Protein AF-A0A7Y1TAK0-F1 (afdb_monomer)

pLDDT: mean 90.65, std 9.28, range [47.19, 97.75]

Radius of gyration: 28.93 Å; Cα contacts (8 Å, |Δi|>4): 32; chains: 1; bounding box: 52×22×78 Å

Foldseek 3Di:
DVQLVVQLVVCCVVVNVPDVVSNVRSVVVVVVVVVVVVVVVVVVVVVVVVVVVVVVVVVVVVVVVVVVVVVVVVVVVVVD

Secondary structure (DSSP, 8-state):
-HHHHHHHHHHHHHHGGG-HHHHHHHHHHHHHHHHHHHHHHHHHHHHHHHHHHHHHHHHHHHHHHHHHHHHHHHHHHHT-

Mean predicted aligned error: 7.38 Å

Structure (mmCIF, N/CA/C/O backbone):
data_AF-A0A7Y1TAK0-F1
#
_entry.id   AF-A0A7Y1TAK0-F1
#
loop_
_atom_site.group_PDB
_atom_site.id
_atom_site.type_symbol
_atom_site.label_atom_id
_atom_site.label_alt_id
_atom_site.label_comp_id
_atom_site.label_asym_id
_atom_site.label_entity_id
_atom_site.label_seq_id
_atom_site.pdbx_PDB_ins_code
_atom_site.Cartn_x
_atom_site.Cartn_y
_atom_site.Cartn_z
_atom_site.occupancy
_atom_site.B_iso_or_equiv
_atom_site.auth_seq_id
_atom_site.auth_comp_id
_atom_site.auth_asym_id
_atom_site.auth_atom_id
_atom_site.pdbx_PDB_model_num
ATOM 1 N N . THR A 1 1 ? 5.259 -0.596 -11.052 1.00 91.56 1 THR A N 1
ATOM 2 C CA . THR A 1 1 ? 6.705 -0.273 -11.006 1.00 91.56 1 THR A CA 1
ATOM 3 C C . THR A 1 1 ? 7.537 -1.313 -11.730 1.00 91.56 1 THR A C 1
ATOM 5 O O . THR A 1 1 ? 8.248 -0.948 -12.656 1.00 91.56 1 THR A O 1
ATOM 8 N N . VAL A 1 2 ? 7.400 -2.602 -11.387 1.00 95.69 2 VAL A N 1
ATOM 9 C CA . VAL A 1 2 ? 8.148 -3.706 -12.026 1.00 95.69 2 VAL A CA 1
ATOM 10 C C . VAL A 1 2 ? 7.995 -3.711 -13.551 1.00 95.69 2 VAL A C 1
ATOM 12 O O . VAL A 1 2 ? 8.995 -3.738 -14.256 1.00 95.69 2 VAL A O 1
ATOM 15 N N . THR A 1 3 ? 6.773 -3.564 -14.068 1.00 92.56 3 THR A N 1
ATOM 16 C CA . THR A 1 3 ? 6.512 -3.517 -15.518 1.00 92.56 3 THR A CA 1
ATOM 17 C C . THR A 1 3 ? 7.269 -2.393 -16.233 1.00 92.56 3 THR A C 1
ATOM 19 O O . THR A 1 3 ? 7.840 -2.624 -17.292 1.00 92.56 3 THR A O 1
ATOM 22 N N . GLY A 1 4 ? 7.334 -1.195 -15.642 1.00 92.00 4 GLY A N 1
ATOM 23 C CA . GLY A 1 4 ? 8.074 -0.068 -16.224 1.00 92.00 4 GLY A CA 1
ATOM 24 C C . GLY A 1 4 ? 9.576 -0.342 -16.293 1.00 92.00 4 GLY A C 1
ATOM 25 O O . GLY A 1 4 ? 10.202 -0.082 -17.315 1.00 92.00 4 GLY A O 1
ATOM 26 N N . MET A 1 5 ? 10.136 -0.967 -15.254 1.00 94.75 5 MET A N 1
ATOM 27 C CA . MET A 1 5 ? 11.544 -1.373 -15.249 1.00 94.75 5 MET A CA 1
ATOM 28 C C . MET A 1 5 ? 11.839 -2.512 -16.231 1.00 94.75 5 MET A C 1
ATOM 30 O O . MET A 1 5 ? 12.899 -2.499 -16.847 1.00 94.75 5 MET A O 1
ATOM 34 N N . ILE A 1 6 ? 10.915 -3.457 -16.436 1.00 93.19 6 ILE A N 1
ATOM 35 C CA . ILE A 1 6 ? 11.056 -4.509 -17.459 1.00 93.19 6 ILE A CA 1
ATOM 36 C C . ILE A 1 6 ? 11.185 -3.886 -18.852 1.00 93.19 6 ILE A C 1
ATOM 38 O O . ILE A 1 6 ? 12.089 -4.255 -19.598 1.00 93.19 6 ILE A O 1
ATOM 42 N N . ILE A 1 7 ? 10.336 -2.908 -19.179 1.00 89.75 7 ILE A N 1
ATOM 43 C CA . ILE A 1 7 ? 10.398 -2.185 -20.458 1.00 89.75 7 ILE A CA 1
ATOM 44 C C . ILE A 1 7 ? 11.744 -1.460 -20.598 1.00 89.75 7 ILE A C 1
ATOM 46 O O . ILE A 1 7 ? 12.384 -1.546 -21.645 1.00 89.75 7 ILE A O 1
ATOM 50 N N . THR A 1 8 ? 12.218 -0.804 -19.533 1.00 90.31 8 THR A N 1
ATOM 51 C CA . THR A 1 8 ? 13.538 -0.157 -19.520 1.00 90.31 8 THR A CA 1
ATOM 52 C C . THR A 1 8 ? 14.665 -1.154 -19.790 1.00 90.31 8 THR A C 1
ATOM 54 O O . THR A 1 8 ? 15.524 -0.887 -20.624 1.00 90.31 8 THR A O 1
ATOM 57 N N . PHE A 1 9 ? 14.670 -2.314 -19.126 1.00 90.81 9 PHE A N 1
ATOM 58 C CA . PHE A 1 9 ? 15.702 -3.334 -19.332 1.00 90.81 9 PHE A CA 1
ATOM 59 C C . PHE A 1 9 ? 15.657 -3.936 -20.736 1.00 90.81 9 PHE A C 1
ATOM 61 O O . PHE A 1 9 ? 16.707 -4.129 -21.342 1.00 90.81 9 PHE A O 1
ATOM 68 N N . GLN A 1 10 ? 14.464 -4.158 -21.290 1.00 89.00 10 GLN A N 1
ATOM 69 C CA . GLN A 1 10 ? 14.311 -4.599 -22.677 1.00 89.00 10 GLN A CA 1
ATOM 70 C C . GLN A 1 10 ? 14.878 -3.570 -23.663 1.00 89.00 10 GLN A C 1
ATOM 72 O O . GLN A 1 10 ? 15.576 -3.956 -24.598 1.00 89.00 10 GLN A O 1
ATOM 77 N N . ALA A 1 11 ? 14.648 -2.272 -23.431 1.00 87.12 11 ALA A N 1
ATOM 78 C CA . ALA A 1 11 ? 15.223 -1.208 -24.253 1.00 87.12 11 ALA A CA 1
ATOM 79 C C . ALA A 1 11 ? 16.763 -1.209 -24.207 1.00 87.12 11 ALA A C 1
ATOM 81 O O . ALA A 1 11 ? 17.396 -1.083 -25.253 1.00 87.12 11 ALA A O 1
ATOM 82 N N . ILE A 1 12 ? 17.363 -1.434 -23.030 1.00 89.44 12 ILE A N 1
ATOM 83 C CA . ILE A 1 12 ? 18.823 -1.582 -22.882 1.00 89.44 12 ILE A CA 1
ATOM 84 C C . ILE A 1 12 ? 19.336 -2.790 -23.672 1.00 89.44 12 ILE A C 1
ATOM 86 O O . ILE A 1 12 ? 20.369 -2.703 -24.328 1.00 89.44 12 ILE A O 1
ATOM 90 N N . THR A 1 13 ? 18.647 -3.932 -23.610 1.00 88.12 13 THR A N 1
ATOM 91 C CA . THR A 1 13 ? 19.078 -5.143 -24.323 1.00 88.12 13 THR A CA 1
ATOM 92 C C . THR A 1 13 ? 18.984 -4.979 -25.841 1.00 88.12 13 THR A C 1
ATOM 94 O O . THR A 1 13 ? 19.855 -5.473 -26.551 1.00 88.12 13 THR A O 1
ATOM 97 N N . LEU A 1 14 ? 17.958 -4.282 -26.344 1.00 85.06 14 LEU A N 1
ATOM 98 C CA . LEU A 1 14 ? 17.733 -4.115 -27.783 1.00 85.06 14 LEU A CA 1
ATOM 99 C C . LEU A 1 14 ? 18.628 -3.040 -28.418 1.00 85.06 14 LEU A C 1
ATOM 101 O O . LEU A 1 14 ? 19.125 -3.231 -29.523 1.00 85.06 14 LEU A O 1
ATOM 105 N N . PHE A 1 15 ? 18.804 -1.906 -27.736 1.00 82.19 15 PHE A N 1
ATOM 106 C CA . PHE A 1 15 ? 19.473 -0.717 -28.280 1.00 82.19 15 PHE A CA 1
ATOM 107 C C . PHE A 1 15 ? 20.830 -0.428 -27.615 1.00 82.19 15 PHE A C 1
ATOM 109 O O . PHE A 1 15 ? 21.472 0.582 -27.909 1.00 82.19 15 PHE A O 1
ATOM 116 N N . GLY A 1 16 ? 21.283 -1.299 -26.709 1.00 77.62 16 GLY A N 1
ATOM 117 C CA . GLY A 1 16 ? 22.412 -1.017 -25.827 1.00 77.62 16 GLY A CA 1
ATOM 118 C C . GLY A 1 16 ? 22.104 0.140 -24.869 1.00 77.62 16 GLY A C 1
ATOM 119 O O . GLY A 1 16 ? 20.980 0.628 -24.770 1.00 77.62 16 GLY A O 1
ATOM 120 N N . ALA A 1 17 ? 23.127 0.657 -24.189 1.00 76.69 17 ALA A N 1
ATOM 121 C CA . ALA A 1 17 ? 23.006 1.875 -23.376 1.00 76.69 17 ALA A CA 1
ATOM 122 C C . ALA A 1 17 ? 22.924 3.173 -24.224 1.00 76.69 17 ALA A C 1
ATOM 124 O O . ALA A 1 17 ? 23.193 4.259 -23.716 1.00 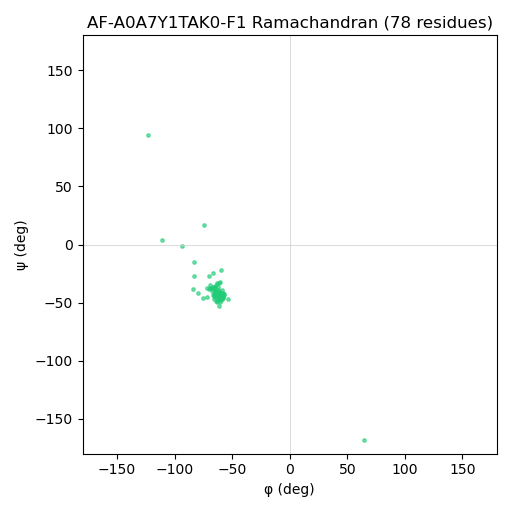76.69 17 ALA A O 1
ATOM 125 N N . GLY A 1 18 ? 22.629 3.061 -25.526 1.00 65.94 18 GLY A N 1
ATOM 126 C CA . GLY A 1 18 ? 22.871 4.102 -26.527 1.00 65.94 18 GLY A CA 1
ATOM 127 C C . GLY A 1 18 ? 21.800 5.188 -26.642 1.00 65.94 18 GLY A C 1
ATOM 128 O O . GLY A 1 18 ? 22.143 6.307 -27.015 1.00 65.94 18 GLY A O 1
ATOM 129 N N . ASP A 1 19 ? 20.534 4.908 -26.301 1.00 77.12 19 ASP A N 1
ATOM 130 C CA . ASP A 1 19 ? 19.457 5.913 -26.343 1.00 77.12 19 ASP A CA 1
ATOM 131 C C . ASP A 1 19 ? 18.756 6.083 -24.976 1.00 77.12 19 ASP A C 1
ATOM 133 O O . ASP A 1 19 ? 17.793 5.375 -24.649 1.00 77.12 19 ASP A O 1
ATOM 137 N N . PRO A 1 20 ? 19.199 7.066 -24.168 1.00 79.94 20 PRO A N 1
ATOM 138 C CA . PRO A 1 20 ? 18.608 7.384 -22.870 1.00 79.94 20 PRO A CA 1
ATOM 139 C C . PRO A 1 20 ? 17.130 7.791 -22.937 1.00 79.94 20 PRO A C 1
ATOM 141 O O . PRO A 1 20 ? 16.427 7.690 -21.928 1.00 79.94 20 PRO A O 1
ATOM 144 N N . ARG A 1 21 ? 16.627 8.256 -24.092 1.00 83.12 21 ARG A N 1
ATOM 145 C CA . ARG A 1 21 ? 15.223 8.680 -24.226 1.00 83.12 21 ARG A CA 1
ATOM 146 C C . ARG A 1 21 ? 14.273 7.492 -24.173 1.00 83.12 21 ARG A C 1
ATOM 148 O O . ARG A 1 21 ? 13.222 7.588 -23.540 1.00 83.12 21 ARG A O 1
ATOM 155 N N . LEU A 1 22 ? 14.661 6.370 -24.778 1.00 77.19 22 LEU A N 1
ATOM 156 C CA . LEU A 1 22 ? 13.879 5.132 -24.747 1.00 77.19 22 LEU A CA 1
ATOM 157 C C . LEU A 1 22 ? 13.810 4.550 -23.327 1.00 77.19 22 LEU A C 1
ATOM 159 O O . LEU A 1 22 ? 12.762 4.071 -22.898 1.00 77.19 22 LEU A O 1
ATOM 163 N N . MET A 1 23 ? 14.894 4.671 -22.557 1.00 86.88 23 MET A N 1
ATOM 164 C CA . MET A 1 23 ? 14.954 4.233 -21.158 1.00 86.88 23 MET A CA 1
ATOM 165 C C . MET A 1 23 ? 14.133 5.129 -20.217 1.00 86.88 23 MET A C 1
ATOM 167 O O . MET A 1 23 ? 13.493 4.638 -19.283 1.00 86.88 23 MET A O 1
ATOM 171 N N . ALA A 1 24 ? 14.119 6.444 -20.462 1.00 88.94 24 ALA A N 1
ATOM 172 C CA . ALA A 1 24 ? 13.424 7.417 -19.620 1.00 88.94 24 ALA A CA 1
ATOM 173 C C . ALA A 1 24 ? 11.908 7.165 -19.534 1.00 88.94 24 ALA A C 1
ATOM 175 O O . ALA A 1 24 ? 11.310 7.400 -18.482 1.00 88.94 24 ALA A O 1
ATOM 176 N N . GLY A 1 25 ? 11.288 6.640 -20.597 1.00 89.19 25 GLY A N 1
ATOM 177 C CA . GLY A 1 25 ? 9.859 6.317 -20.616 1.00 89.19 25 GLY A CA 1
ATOM 178 C C . GLY A 1 25 ? 9.468 5.239 -19.598 1.00 89.19 25 GLY A C 1
ATOM 179 O O . GLY A 1 25 ? 8.544 5.441 -18.806 1.00 89.19 25 GLY A O 1
ATOM 180 N N . GLY A 1 26 ? 10.198 4.118 -19.567 1.00 89.50 26 GLY A N 1
ATOM 181 C CA . GLY A 1 26 ? 9.927 3.010 -18.641 1.00 89.50 26 GLY A CA 1
ATOM 182 C C . GLY A 1 26 ? 10.189 3.379 -17.177 1.00 89.50 26 GLY A C 1
ATOM 183 O O . GLY A 1 26 ? 9.397 3.036 -16.293 1.00 89.50 26 GLY A O 1
ATOM 184 N N . ILE A 1 27 ? 11.240 4.168 -16.921 1.00 93.19 27 I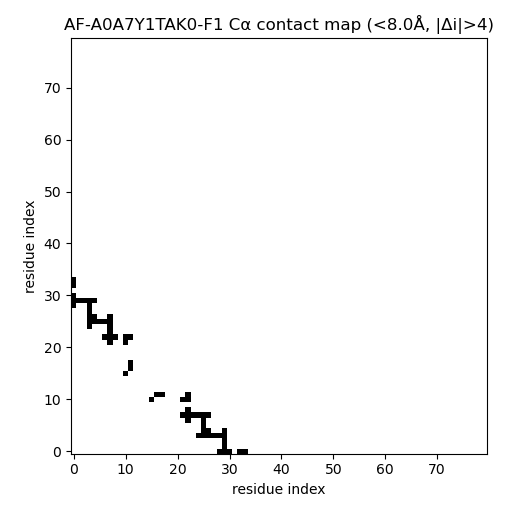LE A N 1
ATOM 185 C CA . ILE A 1 27 ? 11.547 4.696 -15.582 1.00 93.19 27 ILE A CA 1
ATOM 186 C C . ILE A 1 27 ? 10.460 5.677 -15.128 1.00 93.19 27 ILE A C 1
ATOM 188 O O . ILE A 1 27 ? 9.946 5.558 -14.016 1.00 93.19 27 ILE A O 1
ATOM 192 N N . SER A 1 28 ? 10.059 6.617 -15.987 1.00 94.19 28 SER A N 1
ATOM 193 C CA . SER A 1 28 ? 9.004 7.589 -15.675 1.00 94.19 28 SER A CA 1
ATOM 194 C C . SER A 1 28 ? 7.682 6.897 -15.332 1.00 94.19 28 SER A C 1
ATOM 196 O O . SER A 1 28 ? 7.076 7.193 -14.301 1.00 94.19 28 SER A O 1
ATOM 198 N N . GLN A 1 29 ? 7.282 5.897 -16.122 1.00 93.69 29 GLN A N 1
ATOM 199 C CA . GLN A 1 29 ? 6.115 5.060 -15.829 1.00 93.69 29 GLN A CA 1
ATOM 200 C C . GLN A 1 29 ? 6.221 4.368 -14.462 1.00 93.69 29 GLN A C 1
ATOM 202 O O . GLN A 1 29 ? 5.262 4.360 -13.685 1.00 93.69 29 GLN A O 1
ATOM 207 N N . ALA A 1 30 ? 7.395 3.820 -14.131 1.00 95.38 30 ALA A N 1
ATOM 208 C CA . ALA A 1 30 ? 7.643 3.178 -12.843 1.00 95.38 30 ALA A CA 1
ATOM 209 C C . ALA A 1 30 ? 7.537 4.156 -11.653 1.00 95.38 30 ALA A C 1
ATOM 211 O O . ALA A 1 30 ? 7.068 3.766 -10.578 1.00 95.38 30 ALA A O 1
ATOM 212 N N . LEU A 1 31 ? 7.909 5.423 -11.840 1.00 96.81 31 LEU A N 1
ATOM 213 C CA . LEU A 1 31 ? 7.774 6.464 -10.820 1.00 96.81 31 LEU A CA 1
ATOM 214 C C . LEU A 1 31 ? 6.322 6.933 -10.671 1.00 96.81 31 LEU A C 1
ATOM 216 O O . LEU A 1 31 ? 5.813 6.974 -9.552 1.00 96.81 31 LEU A O 1
ATOM 220 N N . ILE A 1 32 ? 5.621 7.199 -11.778 1.00 95.69 32 ILE A N 1
ATOM 221 C CA . ILE A 1 32 ? 4.218 7.646 -11.754 1.00 95.69 32 ILE A CA 1
ATOM 222 C C . ILE A 1 32 ? 3.338 6.626 -11.034 1.00 95.69 32 ILE A C 1
ATOM 224 O O . ILE A 1 32 ? 2.567 6.991 -10.153 1.00 95.69 32 ILE A O 1
ATOM 228 N N . THR A 1 33 ? 3.484 5.335 -11.334 1.00 95.62 33 THR A N 1
ATOM 229 C CA . THR A 1 33 ? 2.673 4.308 -10.664 1.00 95.62 33 THR A CA 1
ATOM 230 C C . THR A 1 33 ? 2.985 4.172 -9.169 1.00 95.62 33 THR A C 1
ATOM 232 O O . THR A 1 33 ? 2.109 3.748 -8.418 1.00 95.62 33 THR A O 1
ATOM 235 N N . THR A 1 34 ? 4.188 4.554 -8.723 1.00 96.25 34 THR A N 1
ATOM 236 C CA . THR A 1 34 ? 4.536 4.616 -7.293 1.00 96.25 34 THR A CA 1
ATOM 237 C C . THR A 1 34 ? 3.824 5.786 -6.621 1.00 96.25 34 THR A C 1
ATOM 239 O O . THR A 1 34 ? 3.211 5.609 -5.571 1.00 96.25 34 THR A O 1
ATOM 242 N N . VAL A 1 35 ? 3.833 6.959 -7.263 1.00 97.00 35 VAL A N 1
ATOM 243 C CA . VAL A 1 35 ? 3.092 8.134 -6.786 1.00 97.00 35 VAL A CA 1
ATOM 244 C C . VAL A 1 35 ? 1.601 7.825 -6.710 1.00 97.00 35 VAL A C 1
ATOM 246 O O . VAL A 1 35 ? 1.008 8.035 -5.661 1.00 97.00 35 VAL A O 1
ATOM 249 N N . LEU A 1 36 ? 1.013 7.238 -7.756 1.00 95.88 36 LEU A N 1
ATOM 250 C CA . LEU A 1 36 ? -0.400 6.846 -7.767 1.00 95.88 36 LEU A CA 1
ATOM 251 C C . LEU A 1 36 ? -0.744 5.884 -6.622 1.00 95.88 36 LEU A C 1
ATOM 253 O O . LEU A 1 36 ? -1.763 6.065 -5.956 1.00 95.88 36 LEU A O 1
ATOM 257 N N . GLY A 1 37 ? 0.119 4.899 -6.351 1.00 96.38 37 GLY A N 1
ATOM 258 C CA . GLY A 1 37 ? -0.048 3.993 -5.214 1.00 96.38 37 GLY A CA 1
ATOM 259 C C . GLY A 1 37 ? -0.093 4.739 -3.879 1.00 96.38 37 GLY A C 1
ATOM 260 O O . GLY A 1 37 ? -0.987 4.499 -3.071 1.00 96.38 37 GLY A O 1
ATOM 261 N N . LEU A 1 38 ? 0.813 5.697 -3.672 1.00 97.12 38 LEU A N 1
ATOM 262 C CA . LEU A 1 38 ? 0.833 6.533 -2.468 1.00 97.12 38 LEU A CA 1
ATOM 263 C C . LEU A 1 38 ? -0.381 7.468 -2.384 1.00 97.12 38 LEU A C 1
ATOM 265 O O . LEU A 1 38 ? -0.969 7.612 -1.312 1.00 97.12 38 LEU A O 1
ATOM 269 N N . THR A 1 39 ? -0.798 8.056 -3.507 1.00 97.06 39 THR A N 1
ATOM 270 C CA . THR A 1 39 ? -1.975 8.930 -3.589 1.00 97.06 39 THR A CA 1
ATOM 271 C C . THR A 1 39 ? -3.257 8.200 -3.204 1.00 97.06 39 THR A C 1
ATOM 273 O O . THR A 1 39 ? -4.133 8.818 -2.614 1.00 97.06 39 THR A O 1
ATOM 276 N N . VAL A 1 40 ? -3.375 6.901 -3.488 1.00 97.44 40 VAL A N 1
ATOM 277 C CA . VAL A 1 40 ? -4.529 6.090 -3.062 1.00 97.44 40 VAL A CA 1
ATOM 278 C C . VAL A 1 40 ? -4.357 5.571 -1.631 1.00 97.44 40 VAL A C 1
ATOM 280 O O . VAL A 1 40 ? -5.318 5.554 -0.859 1.00 97.44 40 VAL A O 1
ATOM 283 N N . ALA A 1 41 ? -3.142 5.176 -1.243 1.00 97.38 41 ALA A N 1
ATOM 284 C CA . ALA A 1 41 ? -2.873 4.606 0.074 1.00 97.38 41 ALA A CA 1
ATOM 285 C C . ALA A 1 41 ? -3.099 5.611 1.214 1.00 97.38 41 ALA A C 1
ATOM 287 O O . ALA A 1 41 ? -3.753 5.270 2.197 1.00 97.38 41 ALA A O 1
ATOM 288 N N . ILE A 1 42 ? -2.611 6.851 1.087 1.00 97.06 42 ILE A N 1
ATOM 289 C CA . ILE A 1 42 ? -2.692 7.854 2.164 1.00 97.06 42 ILE A CA 1
ATOM 290 C C . ILE A 1 42 ? -4.154 8.176 2.537 1.00 97.06 42 ILE A C 1
ATOM 292 O O . ILE A 1 42 ? -4.500 8.029 3.712 1.00 97.06 42 ILE A O 1
ATOM 296 N N . PRO A 1 43 ? -5.050 8.542 1.596 1.00 96.00 43 PRO A N 1
ATOM 297 C CA . PRO A 1 43 ? -6.452 8.801 1.920 1.00 96.00 43 PRO A CA 1
ATOM 298 C C . PRO A 1 43 ? -7.160 7.571 2.485 1.00 96.00 43 PRO A C 1
ATOM 300 O O . PRO A 1 43 ? -7.922 7.687 3.442 1.00 96.00 43 PRO A O 1
ATOM 303 N N . THR A 1 44 ? -6.879 6.386 1.936 1.00 97.75 44 THR A N 1
ATOM 304 C CA . THR A 1 44 ? -7.489 5.132 2.399 1.00 97.75 44 THR A CA 1
ATOM 305 C C . THR A 1 44 ? -7.110 4.833 3.847 1.00 97.75 44 THR A C 1
ATOM 307 O O . THR A 1 44 ? -7.978 4.497 4.649 1.00 97.75 44 THR A O 1
ATOM 310 N N . LEU A 1 45 ? -5.838 5.010 4.216 1.00 97.75 45 LEU A N 1
ATOM 311 C CA . LEU A 1 45 ? -5.371 4.825 5.590 1.00 97.75 45 LEU A CA 1
ATOM 312 C C . LEU A 1 45 ? -5.988 5.848 6.550 1.00 97.75 45 LEU A C 1
ATOM 314 O O . LEU A 1 45 ? -6.374 5.488 7.661 1.00 97.75 45 LEU A O 1
ATOM 318 N N . LEU A 1 46 ? -6.131 7.108 6.129 1.00 97.38 46 LEU A N 1
ATOM 319 C CA . LEU A 1 46 ? -6.805 8.129 6.936 1.00 97.38 46 LEU A CA 1
ATOM 320 C C . LEU A 1 46 ? -8.274 7.768 7.190 1.00 97.38 46 LEU A C 1
ATOM 322 O O . LEU A 1 46 ? -8.723 7.788 8.337 1.00 97.38 46 LEU A O 1
ATOM 326 N N . LEU A 1 47 ? -9.007 7.381 6.144 1.00 97.44 47 LEU A N 1
ATOM 327 C CA . LEU A 1 47 ? -10.399 6.943 6.265 1.00 97.44 47 LEU A CA 1
ATOM 328 C C . LEU A 1 47 ? -10.524 5.692 7.140 1.00 97.44 47 LEU A C 1
ATOM 330 O O . LEU A 1 47 ? -11.387 5.641 8.017 1.00 97.44 47 LEU A O 1
ATOM 334 N N . HIS A 1 48 ? -9.635 4.716 6.951 1.00 97.38 48 HIS A N 1
ATOM 335 C CA . HIS A 1 48 ? -9.584 3.510 7.769 1.00 97.38 48 HIS A CA 1
ATOM 336 C C . HIS A 1 48 ? -9.389 3.845 9.252 1.00 97.38 48 HIS A C 1
ATOM 338 O O . HIS A 1 48 ? -10.131 3.343 10.092 1.00 97.38 48 HIS A O 1
ATOM 344 N N . ASN A 1 49 ? -8.467 4.754 9.578 1.00 97.06 49 ASN A N 1
ATOM 345 C CA . ASN A 1 49 ? -8.235 5.186 10.955 1.00 97.06 49 ASN A CA 1
ATOM 346 C C . ASN A 1 49 ? -9.466 5.862 11.580 1.00 97.06 49 ASN A C 1
ATOM 348 O O . ASN A 1 49 ? -9.776 5.603 12.743 1.00 97.06 49 ASN A O 1
ATOM 352 N N . ILE A 1 50 ? -10.204 6.684 10.824 1.00 97.38 50 ILE A N 1
ATOM 353 C CA . ILE A 1 50 ? -11.435 7.328 11.316 1.00 97.38 50 ILE A CA 1
ATOM 354 C C . ILE A 1 50 ? -12.506 6.279 11.625 1.00 97.38 50 ILE A C 1
ATOM 356 O O . ILE A 1 50 ? -13.108 6.303 12.701 1.00 97.38 50 ILE A O 1
ATOM 360 N N . VAL A 1 51 ? -12.743 5.352 10.696 1.00 97.69 51 VAL A N 1
ATOM 361 C CA . VAL A 1 51 ? -13.743 4.291 10.875 1.00 97.69 51 VAL A CA 1
ATOM 362 C C . VAL A 1 51 ? -13.348 3.372 12.028 1.00 97.69 51 VAL A C 1
ATOM 364 O O . VAL A 1 51 ? -14.185 3.067 12.874 1.00 97.69 51 VAL A O 1
ATOM 367 N N . GLN A 1 52 ? -12.073 2.996 12.121 1.00 97.62 52 GLN A N 1
ATOM 368 C CA . GLN A 1 52 ? -11.557 2.174 13.211 1.00 97.62 52 GLN A CA 1
ATOM 369 C C . GLN A 1 52 ? -11.709 2.870 14.569 1.00 97.62 52 GLN A C 1
ATOM 371 O O . GLN A 1 52 ? -12.097 2.227 15.540 1.00 97.62 52 GLN A O 1
ATOM 376 N N . SER A 1 53 ? -11.438 4.175 14.647 1.00 96.06 53 SER A N 1
ATOM 377 C CA . SER A 1 53 ? -11.630 4.957 15.873 1.00 96.06 53 SER A CA 1
ATOM 378 C C . SER A 1 53 ? -13.097 4.961 16.316 1.00 96.06 53 SER A C 1
ATOM 380 O O . SER A 1 53 ? -13.401 4.674 17.473 1.00 96.06 53 SER A O 1
ATOM 382 N N . ARG A 1 54 ? -14.032 5.175 15.380 1.00 96.31 54 ARG A N 1
ATOM 383 C CA . ARG A 1 54 ? -15.474 5.103 15.673 1.00 96.31 54 ARG A CA 1
ATOM 384 C C . ARG A 1 54 ? -15.910 3.707 16.108 1.00 96.31 54 ARG A C 1
ATOM 386 O O . ARG A 1 54 ? -16.676 3.587 17.057 1.00 96.31 54 ARG A O 1
ATOM 393 N N . ALA A 1 55 ? -15.415 2.667 15.440 1.00 96.94 55 ALA A N 1
ATOM 394 C CA . ALA A 1 55 ? -15.708 1.287 15.805 1.00 96.94 55 ALA A CA 1
ATOM 395 C C . ALA A 1 55 ? -15.244 0.982 17.237 1.00 96.94 55 ALA A C 1
ATOM 397 O O . ALA A 1 55 ? -16.020 0.435 18.015 1.00 96.94 55 ALA A O 1
ATOM 398 N N . ARG A 1 56 ? -14.030 1.419 17.604 1.00 97.12 56 ARG A N 1
ATOM 399 C CA . ARG A 1 56 ? -13.496 1.276 18.967 1.00 97.12 56 ARG A CA 1
A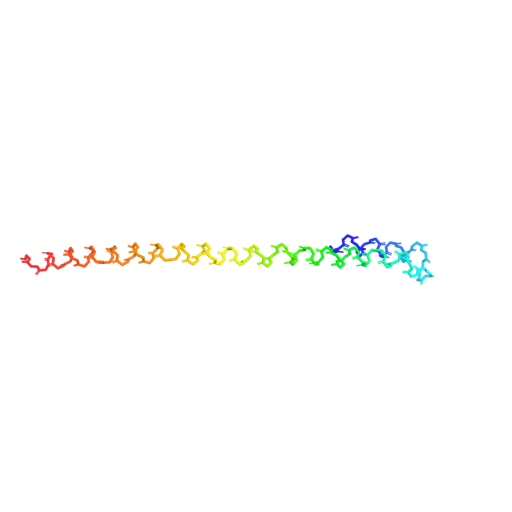TOM 400 C C . ARG A 1 56 ? -14.353 1.988 20.006 1.00 97.12 56 ARG A C 1
ATOM 402 O O . ARG A 1 56 ? -14.680 1.399 21.024 1.00 97.12 56 ARG A O 1
ATOM 409 N N . HIS A 1 57 ? -14.786 3.212 19.720 1.00 96.56 57 HIS A N 1
ATOM 410 C CA . HIS A 1 57 ? -15.655 3.951 20.632 1.00 96.56 57 HIS A CA 1
ATOM 411 C C . HIS A 1 57 ? -16.976 3.215 20.903 1.00 96.56 57 HIS A C 1
ATOM 413 O O . HIS A 1 57 ? -17.437 3.144 22.038 1.00 96.56 57 HIS A O 1
ATOM 419 N N . VAL A 1 58 ? -17.5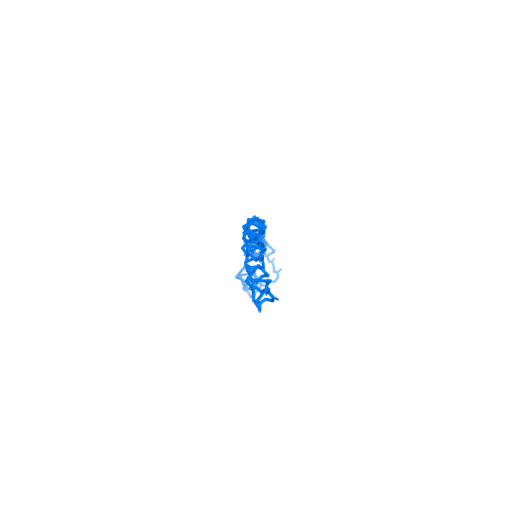82 2.626 19.867 1.00 96.25 58 VAL A N 1
ATOM 420 C CA . VAL A 1 58 ? -18.806 1.827 20.029 1.00 96.2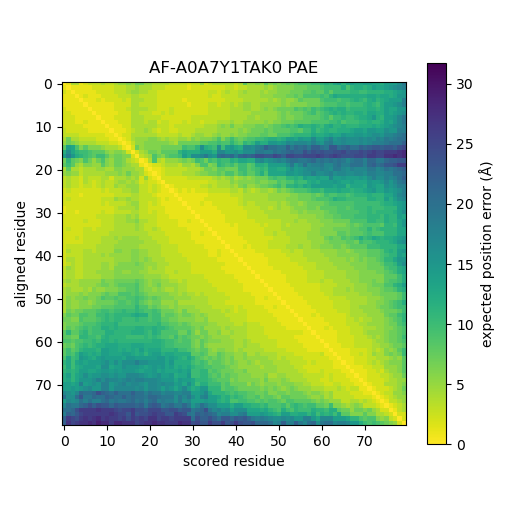5 58 VAL A CA 1
ATOM 421 C C . VAL A 1 58 ? -18.535 0.564 20.846 1.00 96.25 58 VAL A C 1
ATOM 423 O O . VAL A 1 58 ? -19.305 0.258 21.754 1.00 96.25 58 VAL A O 1
ATOM 426 N N . THR A 1 59 ? -17.444 -0.155 20.571 1.00 96.81 59 THR A N 1
ATOM 427 C CA . THR A 1 59 ? -17.089 -1.346 21.357 1.00 96.81 59 THR A CA 1
ATOM 428 C C . THR A 1 59 ? -16.764 -1.008 22.806 1.00 96.81 59 THR A C 1
ATOM 430 O O . THR A 1 59 ? -17.134 -1.772 23.691 1.00 96.81 59 THR A O 1
ATOM 433 N N . ASP A 1 60 ? -16.144 0.143 23.065 1.00 96.75 60 ASP A N 1
ATOM 434 C CA . ASP A 1 60 ? -15.819 0.586 24.419 1.00 96.75 60 ASP A CA 1
ATOM 435 C C . ASP A 1 60 ? -17.091 0.866 25.223 1.00 96.75 60 ASP A C 1
ATOM 437 O O . ASP A 1 60 ? -17.183 0.434 26.371 1.00 96.75 60 ASP A O 1
ATOM 441 N N . ILE A 1 61 ? -18.100 1.513 24.627 1.00 95.94 61 ILE A N 1
ATOM 442 C CA . ILE A 1 61 ? -19.404 1.720 25.280 1.00 95.94 61 ILE A CA 1
ATOM 443 C C . ILE A 1 61 ? -20.053 0.375 25.609 1.00 95.94 61 ILE A C 1
ATOM 445 O O . ILE A 1 61 ? -20.462 0.148 26.746 1.00 95.94 61 ILE A O 1
ATOM 449 N N . LEU A 1 62 ? -20.112 -0.535 24.632 1.00 95.94 62 LEU A N 1
ATOM 450 C CA . LEU A 1 62 ? -20.698 -1.861 24.836 1.00 95.94 62 LEU A CA 1
ATOM 451 C C . LEU A 1 62 ? -19.988 -2.630 25.955 1.00 95.94 62 LEU A C 1
ATOM 453 O O . LEU A 1 62 ? -20.643 -3.294 26.755 1.00 95.94 62 LEU A O 1
ATOM 457 N N . GLN A 1 63 ? -18.662 -2.517 26.038 1.00 94.94 63 GLN A N 1
ATOM 458 C CA . GLN A 1 63 ? -17.876 -3.153 27.086 1.00 94.94 63 GLN A CA 1
ATOM 459 C C . GLN A 1 63 ? -18.176 -2.561 28.470 1.00 94.94 63 GLN A C 1
ATOM 461 O O . GLN A 1 63 ? -18.344 -3.321 29.422 1.00 94.94 63 GLN A O 1
ATOM 466 N N . HIS A 1 64 ? -18.278 -1.234 28.595 1.00 94.88 64 HIS A N 1
ATOM 467 C CA . HIS A 1 64 ? -18.612 -0.588 29.870 1.00 94.88 64 HIS A CA 1
ATOM 468 C C . HIS A 1 64 ? -19.992 -1.0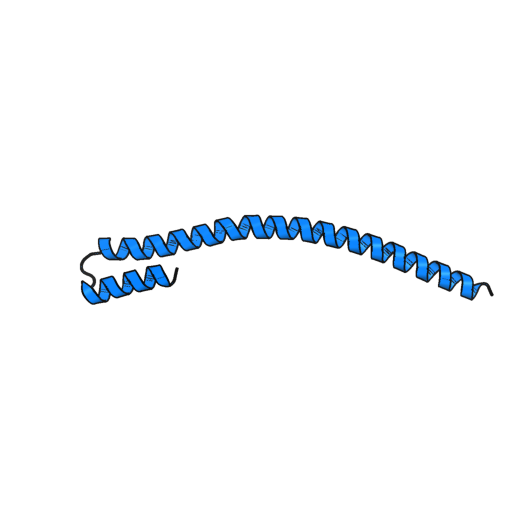20 30.379 1.00 94.88 64 HIS A C 1
ATOM 470 O O . HIS A 1 64 ? -20.119 -1.402 31.542 1.00 94.88 64 HIS A O 1
ATOM 476 N N . GLU A 1 65 ? -21.000 -1.032 29.504 1.00 94.12 65 GLU A N 1
ATOM 477 C CA . GLU A 1 65 ? -22.353 -1.477 29.855 1.00 94.12 65 GLU A CA 1
ATOM 478 C C . GLU A 1 65 ? -22.382 -2.965 30.229 1.00 94.12 65 GLU A C 1
ATOM 480 O O . GLU A 1 65 ? -22.968 -3.345 31.243 1.00 94.12 65 GLU A O 1
ATOM 485 N N . ALA A 1 66 ? -21.691 -3.822 29.471 1.00 94.12 66 ALA A N 1
ATOM 486 C CA . ALA A 1 66 ? -21.605 -5.248 29.780 1.00 94.12 66 ALA A CA 1
ATOM 487 C C . ALA A 1 66 ? -20.974 -5.504 31.160 1.00 94.12 66 ALA A C 1
ATOM 489 O O . ALA A 1 66 ? -21.479 -6.322 31.931 1.00 94.12 66 ALA A O 1
ATOM 490 N N . VAL A 1 67 ? -19.903 -4.779 31.500 1.00 95.06 67 VAL A N 1
ATOM 491 C CA . VAL A 1 67 ? -19.251 -4.877 32.814 1.00 95.06 67 VAL A CA 1
ATOM 492 C C . VAL A 1 67 ? -20.181 -4.397 33.930 1.00 95.06 67 VAL A C 1
ATOM 494 O O . VAL A 1 67 ? -20.294 -5.077 34.949 1.00 95.06 67 VAL A O 1
ATOM 497 N N . ALA A 1 68 ? -20.886 -3.279 33.740 1.00 92.12 68 ALA A N 1
ATOM 498 C CA . ALA A 1 68 ? -21.837 -2.757 34.722 1.00 92.12 68 ALA A CA 1
ATOM 499 C C . ALA A 1 68 ? -22.989 -3.740 34.994 1.00 92.12 68 ALA A C 1
ATOM 501 O O . ALA A 1 68 ? -23.345 -3.992 36.149 1.00 92.12 68 ALA A O 1
ATOM 502 N N . VAL A 1 69 ? -23.531 -4.361 33.941 1.00 94.19 69 VAL A N 1
ATOM 503 C CA . VAL A 1 69 ? -24.581 -5.379 34.066 1.00 94.19 69 VAL A CA 1
ATOM 504 C C . VAL A 1 69 ? -24.079 -6.585 34.857 1.00 94.19 69 VAL A C 1
ATOM 506 O O . VAL A 1 69 ? -24.752 -7.006 35.798 1.00 94.19 69 VAL A O 1
ATOM 509 N N . VAL A 1 70 ? -22.895 -7.118 34.545 1.00 94.44 70 VAL A N 1
ATOM 510 C CA . VAL A 1 70 ? -22.329 -8.264 35.281 1.00 94.44 70 VAL A CA 1
ATOM 511 C C . VAL A 1 70 ? -22.058 -7.912 36.747 1.00 94.44 70 VAL A C 1
ATOM 513 O O . VAL A 1 70 ? -22.392 -8.701 37.630 1.00 94.44 70 VAL A O 1
ATOM 516 N N . ALA A 1 71 ? -21.517 -6.724 37.023 1.00 92.44 71 ALA A N 1
ATOM 517 C CA . ALA A 1 71 ? -21.254 -6.264 38.385 1.00 92.44 71 ALA A CA 1
ATOM 518 C C . ALA A 1 71 ? -22.546 -6.156 39.212 1.00 92.44 71 ALA A C 1
ATOM 520 O O . ALA A 1 71 ? -22.613 -6.681 40.322 1.00 92.44 71 ALA A O 1
ATOM 521 N N . SER A 1 72 ? -23.603 -5.566 38.643 1.00 90.94 72 SER A N 1
ATOM 522 C CA . SER A 1 72 ? -24.902 -5.460 39.324 1.00 90.94 72 SER A CA 1
ATOM 523 C C . SER A 1 72 ? -25.530 -6.827 39.634 1.00 90.94 72 SER A C 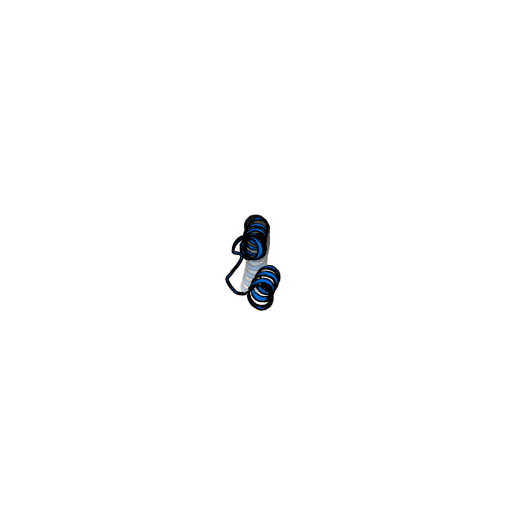1
ATOM 525 O O . SER A 1 72 ? -26.105 -7.007 40.707 1.00 90.94 72 SER A O 1
ATOM 527 N N . HIS A 1 73 ? -25.372 -7.820 38.750 1.00 90.00 73 HIS A N 1
ATOM 528 C CA . HIS A 1 73 ? -25.836 -9.188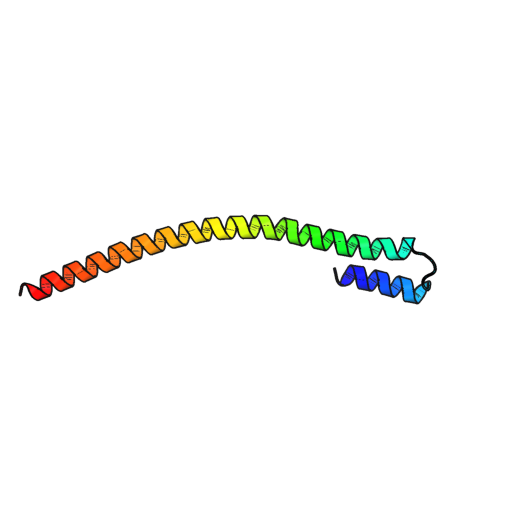 39.006 1.00 90.00 73 HIS A CA 1
ATOM 529 C C . HIS A 1 73 ? -25.010 -9.887 40.095 1.00 90.00 73 HIS A C 1
ATOM 531 O O . HIS A 1 73 ? -25.569 -10.620 40.912 1.00 90.00 73 HIS A O 1
ATOM 537 N N . ALA A 1 74 ? -23.697 -9.647 40.142 1.00 89.44 74 ALA A N 1
ATOM 538 C CA . ALA A 1 74 ? -22.834 -10.183 41.192 1.00 89.44 74 ALA A CA 1
ATOM 539 C C . ALA A 1 74 ? -23.196 -9.611 42.575 1.00 89.44 74 ALA A C 1
ATOM 541 O O . ALA A 1 74 ? -23.283 -10.364 43.544 1.00 89.44 74 ALA A O 1
ATOM 542 N N . GLU A 1 75 ? -23.494 -8.309 42.664 1.00 87.44 75 GLU A N 1
ATOM 543 C CA . GLU A 1 75 ? -23.952 -7.674 43.908 1.00 87.44 75 GLU A CA 1
ATOM 544 C C . GLU A 1 75 ? -25.313 -8.207 44.382 1.00 87.44 75 GLU A C 1
ATOM 546 O O . GLU A 1 75 ? -25.532 -8.367 45.584 1.00 87.44 75 GLU A O 1
ATOM 551 N N . GLN A 1 76 ? -26.231 -8.511 43.458 1.00 82.12 76 GLN A N 1
ATOM 552 C CA . GLN A 1 76 ? -27.525 -9.116 43.793 1.00 82.12 76 GLN A CA 1
ATOM 553 C C . GLN A 1 76 ? -27.375 -10.528 44.371 1.00 82.12 76 GLN A C 1
ATOM 555 O O . GLN A 1 76 ? -28.099 -10.877 45.302 1.00 82.12 76 GLN A O 1
ATOM 560 N N . TYR A 1 77 ? -26.414 -11.309 43.872 1.00 73.94 77 TYR A N 1
ATOM 561 C CA . TYR A 1 77 ? -26.099 -12.636 44.408 1.00 73.94 77 TYR A CA 1
ATOM 562 C C . TYR A 1 77 ? -25.431 -12.589 45.786 1.00 73.94 77 TYR A C 1
ATOM 564 O O . TYR A 1 77 ? -25.567 -13.530 46.557 1.00 73.94 77 TYR A O 1
ATOM 572 N N . GLN A 1 78 ? -24.720 -11.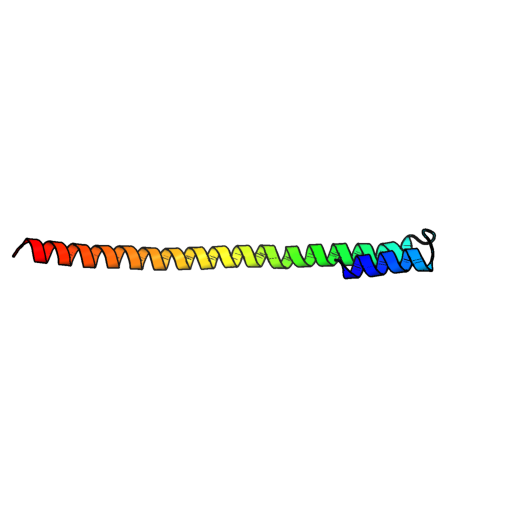505 46.106 1.00 69.19 78 GLN A N 1
ATOM 573 C CA . GLN A 1 78 ? -24.027 -11.344 47.386 1.00 69.19 78 GLN A CA 1
ATOM 574 C C . GLN A 1 78 ? -24.937 -10.841 48.521 1.00 69.19 78 GLN A C 1
ATOM 576 O O . GLN A 1 78 ? -24.543 -10.885 49.684 1.00 69.19 78 GLN A O 1
ATOM 581 N N . LYS A 1 79 ? -26.132 -10.325 48.191 1.00 57.78 79 LYS A N 1
ATOM 582 C CA . LYS A 1 79 ? -27.141 -9.854 49.158 1.00 57.78 79 LYS A CA 1
ATOM 583 C C . LYS A 1 79 ? -28.189 -10.912 49.539 1.00 57.78 79 LYS A C 1
ATOM 585 O O . LYS A 1 79 ? -29.061 -10.596 50.350 1.00 57.78 79 LYS A O 1
ATOM 590 N N . GLN A 1 80 ? -28.125 -12.116 48.964 1.00 47.19 80 GLN A N 1
ATOM 591 C CA . GLN A 1 80 ? -28.866 -13.300 49.425 1.00 47.19 80 GLN A CA 1
ATOM 592 C C . GLN A 1 80 ? -27.989 -14.142 50.349 1.00 47.19 80 GLN A C 1
ATOM 594 O O . GLN A 1 80 ? -28.556 -14.704 51.310 1.00 47.19 80 GLN A O 1
#

Sequence (80 aa):
TVTGMIITFQAITLFGAGDPRLMAGGISQALITTVLGLTVAIPTLLLHNIVQSRARHVTDILQHEAVAVVASHAEQYQKQ

Nearest PDB structures (foldseek):
  7a0g-assembly1_DDD  TM=6.727E-01  e=9.884E+00  Serratia marcescens

Solvent-accessible surface area (backbone atoms only — not comparable to full-atom values): 4291 Å² total; per-residue (Å²): 74,68,68,21,47,51,52,21,51,50,41,36,73,75,57,43,92,72,54,64,70,68,34,48,54,18,49,50,50,21,50,50,50,48,51,51,50,50,65,53,45,53,59,51,52,53,53,49,50,54,53,51,51,52,52,49,53,54,51,51,52,52,50,53,53,54,51,52,54,54,50,55,54,52,54,57,63,72,75,110